Protein AF-H6QW34-F1 (afdb_monomer_lite)

Secondary structure (DSSP, 8-state):
-PPP------TT---S---THHHH--TTPPPPTTS--------PPP-

Structure (mmCIF, N/CA/C/O backbone):
data_AF-H6QW34-F1
#
_entry.id   AF-H6QW34-F1
#
loop_
_atom_site.group_PDB
_atom_site.id
_atom_site.type_symbol
_atom_site.label_atom_id
_atom_site.label_alt_id
_atom_site.label_comp_id
_atom_site.label_asym_id
_atom_site.label_entity_id
_atom_site.label_seq_id
_atom_site.pdbx_PDB_ins_code
_atom_site.Cartn_x
_atom_site.Cartn_y
_atom_site.Cartn_z
_atom_site.occupancy
_atom_site.B_iso_or_equiv
_atom_site.auth_seq_id
_atom_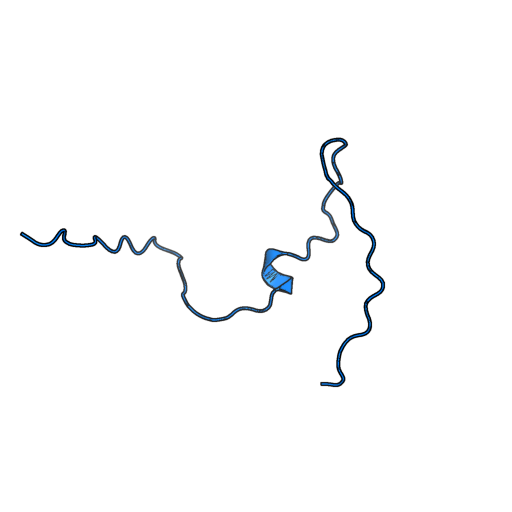site.auth_comp_id
_atom_site.auth_asym_id
_atom_site.auth_atom_id
_atom_site.pdbx_PDB_model_num
ATOM 1 N N . MET A 1 1 ? 16.040 41.455 1.269 1.00 58.72 1 MET A N 1
ATOM 2 C CA . MET A 1 1 ? 16.621 40.336 2.041 1.00 58.72 1 MET A CA 1
ATOM 3 C C . MET A 1 1 ? 15.877 39.085 1.614 1.00 58.72 1 MET A C 1
ATOM 5 O O . MET A 1 1 ? 14.689 38.996 1.894 1.00 58.72 1 MET A O 1
ATOM 9 N N . SER A 1 2 ? 16.502 38.202 0.835 1.00 52.00 2 SER A N 1
ATOM 10 C CA . SER A 1 2 ? 15.870 36.936 0.440 1.00 52.00 2 SER A CA 1
ATOM 11 C C . SER A 1 2 ? 15.748 36.033 1.669 1.00 52.00 2 SER A C 1
ATOM 13 O O . SER A 1 2 ? 16.715 35.964 2.431 1.00 52.00 2 SER A O 1
ATOM 15 N N . PRO A 1 3 ? 14.612 35.356 1.901 1.00 67.19 3 PRO A N 1
ATOM 16 C CA . PRO A 1 3 ? 14.532 34.387 2.983 1.00 67.19 3 PRO A CA 1
ATOM 17 C C . PRO A 1 3 ? 15.532 33.256 2.708 1.00 67.19 3 PRO A C 1
ATOM 19 O O . PRO A 1 3 ? 15.531 32.663 1.629 1.00 67.19 3 PRO A O 1
ATOM 22 N N . GLN A 1 4 ? 16.426 32.995 3.661 1.00 63.88 4 GLN A N 1
ATOM 23 C CA . GLN A 1 4 ? 17.304 31.830 3.624 1.00 63.88 4 GLN A CA 1
ATOM 24 C C . GLN A 1 4 ? 16.464 30.588 3.935 1.00 63.88 4 GLN A C 1
ATOM 26 O O . GLN A 1 4 ? 15.903 30.468 5.021 1.00 63.88 4 GLN A O 1
ATOM 31 N N . THR A 1 5 ? 16.358 29.669 2.977 1.00 70.75 5 THR A N 1
ATOM 32 C CA . THR A 1 5 ? 15.749 28.355 3.203 1.00 70.75 5 THR A CA 1
ATOM 33 C C . THR A 1 5 ? 16.686 27.517 4.070 1.00 70.75 5 THR A C 1
ATOM 35 O O . THR A 1 5 ? 17.737 27.069 3.610 1.00 70.75 5 THR A O 1
ATOM 38 N N . GLU A 1 6 ? 16.313 27.282 5.325 1.00 66.06 6 GLU A N 1
ATOM 39 C CA . GLU A 1 6 ? 17.030 26.352 6.196 1.00 66.06 6 GLU A CA 1
ATOM 40 C C . GLU A 1 6 ? 16.733 24.907 5.776 1.00 66.06 6 GLU A C 1
ATOM 42 O O . GLU A 1 6 ? 15.621 24.401 5.937 1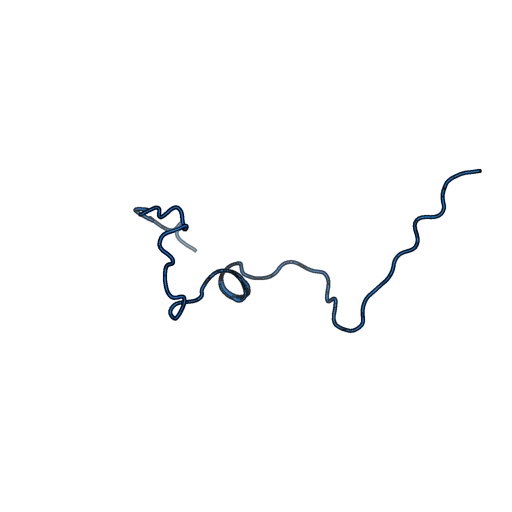.00 66.06 6 GLU A O 1
ATOM 47 N N . THR A 1 7 ? 17.735 24.212 5.238 1.00 68.06 7 THR A N 1
ATOM 48 C CA . THR A 1 7 ? 17.623 22.778 4.946 1.00 68.06 7 THR A CA 1
ATOM 49 C C . THR A 1 7 ? 17.911 21.990 6.223 1.00 68.06 7 THR A C 1
ATOM 51 O O . THR A 1 7 ? 19.064 21.716 6.550 1.00 68.06 7 THR A O 1
ATOM 54 N N . LYS A 1 8 ? 16.864 21.615 6.966 1.00 67.69 8 LYS A N 1
ATOM 55 C CA . LYS A 1 8 ? 16.980 20.677 8.093 1.00 67.69 8 LYS A CA 1
ATOM 56 C C . LYS A 1 8 ? 17.064 19.247 7.559 1.00 67.69 8 LYS A C 1
ATOM 58 O O . LYS A 1 8 ? 16.053 18.566 7.420 1.00 67.69 8 LYS A O 1
ATOM 63 N N . ALA A 1 9 ? 18.273 18.789 7.243 1.00 65.50 9 ALA A N 1
ATOM 64 C CA . ALA A 1 9 ? 18.517 17.373 6.994 1.00 65.50 9 ALA A CA 1
ATOM 65 C C . ALA A 1 9 ? 18.355 16.605 8.318 1.00 65.50 9 ALA A C 1
ATOM 67 O O . ALA A 1 9 ? 19.217 16.661 9.193 1.00 65.50 9 ALA A O 1
ATOM 68 N N . SER A 1 10 ? 17.222 15.927 8.500 1.00 75.50 10 SER A N 1
ATOM 69 C CA . SER A 1 10 ? 17.009 15.040 9.644 1.00 75.50 10 SER A CA 1
ATOM 70 C C . SER A 1 10 ? 17.916 13.812 9.536 1.00 75.50 10 SER A C 1
ATOM 72 O O . SER A 1 10 ? 18.038 13.221 8.458 1.00 75.50 10 SER A O 1
ATOM 74 N N . VAL A 1 11 ? 18.510 13.388 10.654 1.00 69.88 11 VAL A N 1
ATOM 75 C CA . VAL A 1 11 ? 19.278 12.136 10.738 1.00 69.88 11 VAL A CA 1
ATOM 76 C C . VAL A 1 11 ? 18.374 10.979 10.288 1.00 69.88 11 VAL A C 1
ATOM 78 O O . VAL A 1 11 ? 17.328 10.747 10.885 1.00 69.88 11 VAL A O 1
ATOM 81 N N . GLY A 1 12 ? 18.739 10.300 9.194 1.00 76.06 12 GLY A N 1
ATOM 82 C CA . GLY A 1 12 ? 17.958 9.202 8.600 1.00 76.06 12 GLY A CA 1
ATOM 83 C C . GLY A 1 12 ? 17.220 9.531 7.293 1.00 76.06 12 GLY A C 1
ATOM 84 O O . GLY A 1 12 ? 16.705 8.617 6.646 1.00 76.06 12 GLY A O 1
ATOM 85 N N . PHE A 1 13 ? 17.201 10.791 6.838 1.00 84.44 13 PHE A N 1
ATOM 86 C CA . PHE A 1 13 ? 16.651 11.125 5.520 1.00 84.44 13 PHE A CA 1
ATOM 87 C C . PHE A 1 13 ? 17.652 10.790 4.405 1.00 84.44 13 PHE A C 1
ATOM 89 O O . PHE A 1 13 ? 18.680 11.447 4.249 1.00 84.44 13 PHE A O 1
ATOM 96 N N . LYS A 1 14 ? 17.335 9.767 3.605 1.00 83.31 14 LYS A N 1
ATOM 97 C CA . LYS A 1 14 ? 18.078 9.407 2.389 1.00 83.31 14 LYS A CA 1
ATOM 98 C C . LYS A 1 14 ? 17.252 9.769 1.158 1.00 83.31 14 LYS A C 1
ATOM 100 O O . LYS A 1 14 ? 16.237 9.119 0.895 1.00 83.31 14 LYS A O 1
ATOM 105 N N . ALA A 1 15 ? 17.707 10.785 0.426 1.00 87.06 15 ALA A N 1
ATOM 106 C CA . ALA A 1 15 ? 17.131 11.199 -0.850 1.00 87.06 15 ALA A CA 1
ATOM 107 C C . ALA A 1 15 ? 17.366 10.146 -1.954 1.00 87.06 15 ALA A C 1
ATOM 109 O O . ALA A 1 15 ? 18.297 9.343 -1.868 1.00 87.06 15 ALA A O 1
ATOM 110 N N . GLY A 1 16 ? 16.521 10.164 -2.988 1.00 91.88 16 GLY A N 1
ATOM 111 C CA . GLY A 1 16 ? 16.578 9.252 -4.137 1.00 91.88 16 GLY A CA 1
ATOM 112 C C . GLY A 1 16 ? 15.232 8.591 -4.445 1.00 91.88 16 GLY A C 1
ATOM 113 O O . GLY A 1 16 ? 14.288 8.687 -3.660 1.00 91.88 16 GLY A O 1
ATOM 114 N N . VAL A 1 17 ? 15.153 7.917 -5.594 1.00 93.88 17 VAL A N 1
ATOM 115 C CA . VAL A 1 17 ? 13.982 7.122 -5.992 1.00 93.88 17 VAL A CA 1
ATOM 116 C C . VAL A 1 17 ? 14.000 5.789 -5.247 1.00 93.88 17 VAL A C 1
ATOM 118 O O . VAL A 1 17 ? 15.052 5.170 -5.089 1.00 93.88 17 VAL A O 1
AT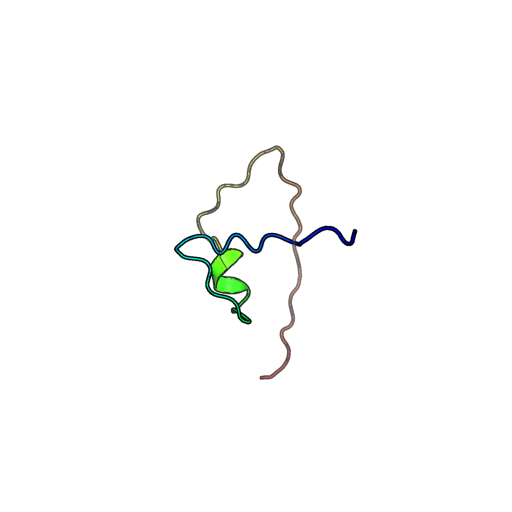OM 121 N N . LYS A 1 18 ? 12.831 5.354 -4.779 1.00 92.88 18 LYS A N 1
ATOM 122 C CA . LYS A 1 18 ? 12.629 4.065 -4.114 1.00 92.88 18 LYS A CA 1
ATOM 123 C C . LYS A 1 18 ? 11.467 3.341 -4.775 1.00 92.88 18 LYS A C 1
ATOM 125 O O . LYS A 1 18 ? 10.571 3.980 -5.323 1.00 92.88 18 LYS A O 1
ATOM 130 N N . GLU A 1 19 ? 11.474 2.017 -4.699 1.00 94.19 19 GLU A N 1
ATOM 131 C CA . GLU A 1 19 ? 10.328 1.231 -5.140 1.00 94.19 19 GLU A CA 1
ATOM 132 C C . GLU A 1 19 ? 9.112 1.533 -4.259 1.00 94.19 19 GLU A C 1
ATOM 134 O O . GLU A 1 19 ? 9.199 1.536 -3.031 1.00 94.19 19 GLU A O 1
ATOM 139 N N . TYR A 1 20 ? 7.960 1.738 -4.895 1.00 92.38 20 TYR A N 1
ATOM 140 C CA . TYR A 1 20 ? 6.699 2.064 -4.225 1.00 92.38 20 TYR A CA 1
ATOM 141 C C . TYR A 1 20 ? 6.293 1.004 -3.184 1.00 92.38 20 TYR A C 1
ATOM 143 O O . TYR A 1 20 ? 5.759 1.317 -2.120 1.00 92.38 20 TYR A O 1
ATOM 151 N N . LYS A 1 21 ? 6.615 -0.267 -3.453 1.00 92.69 21 LYS A N 1
ATOM 152 C CA . LYS A 1 21 ? 6.309 -1.393 -2.566 1.00 92.69 21 LYS A CA 1
ATOM 153 C C . LYS A 1 21 ? 6.897 -1.222 -1.161 1.00 92.69 21 LYS A C 1
ATOM 155 O O . LYS A 1 21 ? 6.246 -1.629 -0.207 1.00 92.69 21 LYS A O 1
ATOM 160 N N . LEU A 1 22 ? 8.076 -0.605 -1.017 1.00 92.75 22 LEU A N 1
ATOM 161 C CA . LEU A 1 22 ? 8.735 -0.475 0.290 1.00 92.75 22 LEU A CA 1
ATOM 162 C C . LEU A 1 22 ? 7.912 0.316 1.311 1.00 92.75 22 LEU A C 1
ATOM 164 O O . LEU A 1 22 ? 8.082 0.105 2.507 1.00 92.75 22 LEU A O 1
ATOM 168 N N . THR A 1 23 ? 7.076 1.247 0.857 1.00 93.38 23 THR A N 1
ATOM 169 C CA . THR A 1 23 ? 6.333 2.149 1.748 1.00 93.38 23 THR A CA 1
ATOM 170 C C . THR A 1 23 ? 4.827 1.949 1.695 1.00 93.38 23 THR A C 1
ATOM 172 O O . THR A 1 23 ? 4.150 2.324 2.644 1.00 93.38 23 THR A O 1
ATOM 175 N N . TYR A 1 24 ? 4.296 1.379 0.609 1.00 95.19 24 TYR A N 1
ATOM 176 C CA . TYR A 1 24 ? 2.851 1.310 0.370 1.00 95.19 24 TYR A CA 1
ATOM 177 C C . TYR A 1 24 ? 2.286 -0.116 0.296 1.00 95.19 24 TYR A C 1
ATOM 179 O O . TYR A 1 24 ? 1.075 -0.270 0.168 1.00 95.19 24 TYR A O 1
ATOM 187 N N . TYR A 1 25 ? 3.119 -1.162 0.366 1.00 95.69 25 TYR A N 1
ATOM 188 C CA . TYR A 1 25 ? 2.637 -2.544 0.418 1.00 95.69 25 TYR A CA 1
ATOM 189 C C . TYR A 1 25 ? 2.740 -3.098 1.833 1.00 95.69 25 TYR A C 1
ATOM 191 O O . TYR A 1 25 ? 3.787 -3.580 2.261 1.00 95.69 25 TYR A O 1
ATOM 199 N N . THR A 1 26 ? 1.621 -3.025 2.538 1.00 96.19 26 THR A N 1
ATOM 200 C CA . THR A 1 26 ? 1.458 -3.516 3.905 1.00 96.19 26 THR A CA 1
ATOM 201 C C . THR A 1 26 ? 0.399 -4.620 3.907 1.00 96.19 26 THR A C 1
ATOM 203 O O . THR A 1 26 ? -0.780 -4.316 4.104 1.00 96.19 26 THR A O 1
ATOM 206 N N . PRO A 1 27 ? 0.776 -5.882 3.625 1.00 95.44 27 PRO A N 1
ATOM 207 C CA . PRO A 1 27 ? -0.187 -6.980 3.534 1.00 95.44 27 PRO A CA 1
ATOM 208 C C . PRO A 1 27 ? -0.885 -7.285 4.867 1.00 95.44 27 PRO A C 1
ATOM 210 O O . PRO A 1 27 ? -1.965 -7.866 4.864 1.00 95.44 27 PRO A O 1
ATOM 213 N N . GLU A 1 28 ? -0.309 -6.853 5.988 1.00 97.62 28 GLU A N 1
ATOM 214 C CA . GLU A 1 28 ? -0.874 -6.979 7.333 1.00 97.62 28 GLU A CA 1
ATOM 215 C C . GLU A 1 28 ? -1.679 -5.744 7.779 1.00 97.62 28 GLU A C 1
ATOM 217 O O . GLU A 1 28 ? -2.055 -5.652 8.945 1.00 97.62 28 GLU A O 1
ATOM 222 N N . TYR A 1 29 ? -1.926 -4.763 6.900 1.00 96.44 29 TYR A N 1
ATOM 223 C CA . TYR A 1 29 ? -2.755 -3.610 7.262 1.00 96.44 29 TYR A CA 1
ATOM 224 C C . TYR A 1 29 ? -4.205 -4.038 7.510 1.00 96.44 29 TYR A C 1
ATOM 226 O O . TYR A 1 29 ? -4.880 -4.544 6.614 1.00 96.44 29 TYR A O 1
ATOM 234 N N . GLU A 1 30 ? -4.692 -3.781 8.721 1.00 98.06 30 GLU A N 1
ATOM 235 C CA . GLU A 1 30 ? -6.095 -3.968 9.076 1.00 98.06 30 GLU A CA 1
ATOM 236 C C . GLU A 1 30 ? -6.920 -2.778 8.576 1.00 98.06 30 GLU A C 1
ATOM 238 O O . GLU A 1 30 ? -6.691 -1.630 8.969 1.00 98.06 30 GLU A O 1
ATOM 243 N N . THR A 1 31 ? -7.890 -3.051 7.701 1.00 97.38 31 THR A N 1
ATOM 244 C CA . THR A 1 31 ? -8.810 -2.031 7.188 1.00 97.38 31 THR A CA 1
ATOM 245 C C . THR A 1 31 ? -9.665 -1.472 8.313 1.00 97.38 31 THR A C 1
ATOM 247 O O . THR A 1 31 ? -10.249 -2.233 9.086 1.00 97.38 31 THR A O 1
ATOM 250 N N . LYS A 1 32 ? -9.793 -0.150 8.368 1.00 98.00 32 LYS A N 1
ATOM 251 C CA . LYS A 1 32 ? -10.668 0.537 9.319 1.00 98.00 32 LYS A CA 1
ATOM 252 C C . LYS A 1 32 ? -11.986 0.893 8.649 1.00 98.00 32 LYS A C 1
ATOM 254 O O . LYS A 1 32 ? -12.019 1.178 7.456 1.00 98.00 32 LYS A O 1
ATOM 259 N N . ASP A 1 33 ? -13.051 0.999 9.436 1.00 98.12 33 ASP A N 1
ATOM 260 C CA . ASP A 1 33 ? -14.382 1.377 8.930 1.00 98.12 33 ASP A CA 1
ATOM 261 C C . ASP A 1 33 ? -14.421 2.782 8.306 1.00 98.12 33 ASP A C 1
ATOM 263 O O . ASP A 1 33 ? -15.312 3.110 7.527 1.00 98.12 33 ASP A O 1
ATOM 267 N N . THR A 1 34 ? -13.446 3.627 8.648 1.00 98.25 34 THR A N 1
ATOM 268 C CA . THR A 1 34 ? -13.294 4.980 8.100 1.00 98.25 34 THR A CA 1
ATOM 269 C C . THR A 1 34 ? -12.493 5.028 6.803 1.00 98.25 34 THR A C 1
ATOM 271 O O . THR A 1 34 ? -12.373 6.099 6.207 1.00 98.25 34 THR A O 1
ATOM 274 N N . ASP A 1 35 ? -11.894 3.912 6.391 1.00 98.06 35 ASP A N 1
ATOM 275 C CA . ASP A 1 35 ? -11.062 3.870 5.198 1.00 98.06 35 ASP A CA 1
ATOM 276 C C . ASP A 1 35 ? -11.932 3.838 3.941 1.00 98.06 35 ASP A C 1
ATOM 278 O O . ASP A 1 35 ? -12.971 3.181 3.871 1.00 98.06 35 ASP A O 1
ATOM 282 N N . ILE A 1 36 ? -11.473 4.527 2.899 1.00 98.19 36 ILE A N 1
ATOM 283 C CA . ILE A 1 36 ? -12.069 4.420 1.570 1.00 98.19 36 ILE A CA 1
ATOM 284 C C . ILE A 1 36 ? -11.343 3.297 0.833 1.00 98.19 36 ILE A C 1
ATOM 286 O O . ILE A 1 36 ? -10.157 3.412 0.524 1.00 98.19 36 ILE A O 1
ATOM 290 N N . LEU A 1 37 ? -12.063 2.214 0.546 1.00 97.62 37 LEU A N 1
ATOM 291 C CA . LEU A 1 37 ? -11.515 1.039 -0.126 1.00 97.62 37 LEU A CA 1
ATOM 292 C C . LEU A 1 37 ? -11.739 1.109 -1.638 1.00 97.62 37 LEU A C 1
ATOM 294 O O . LEU A 1 37 ? -12.811 1.483 -2.113 1.00 97.62 37 LEU A O 1
ATOM 298 N N . ALA A 1 38 ? -10.728 0.696 -2.399 1.00 97.44 38 ALA A N 1
ATOM 299 C CA . ALA A 1 38 ? -10.797 0.572 -3.848 1.00 97.44 38 ALA A CA 1
ATOM 300 C C . ALA A 1 38 ? -10.231 -0.782 -4.288 1.00 97.44 38 ALA A C 1
ATOM 302 O O . ALA A 1 38 ? -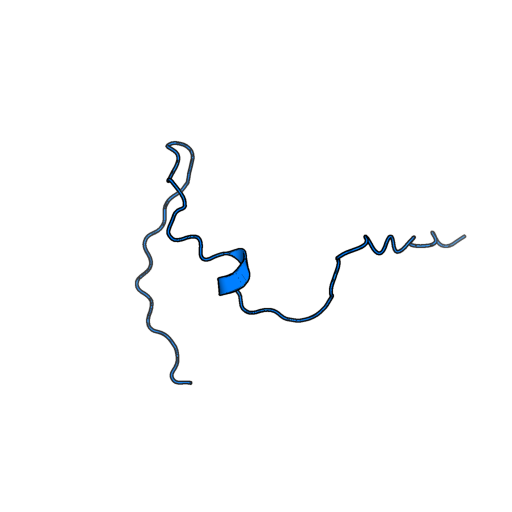9.171 -1.204 -3.829 1.00 97.44 38 ALA A O 1
ATOM 303 N N . 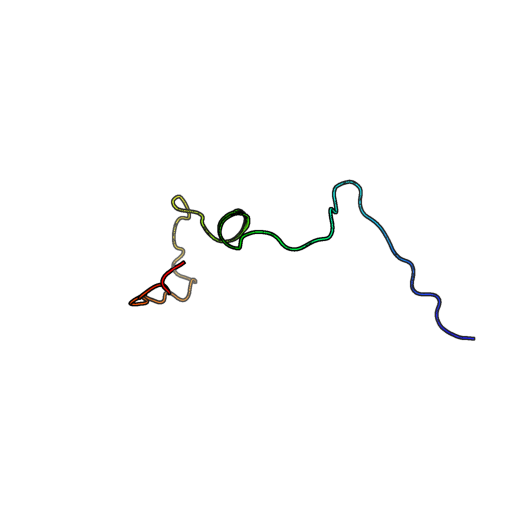ALA A 1 39 ? -10.932 -1.452 -5.202 1.00 97.38 39 ALA A N 1
ATOM 304 C CA . ALA A 1 39 ? -10.492 -2.700 -5.811 1.00 97.38 39 ALA A CA 1
ATOM 305 C C . ALA A 1 39 ? -10.084 -2.436 -7.264 1.00 97.38 39 ALA A C 1
ATOM 3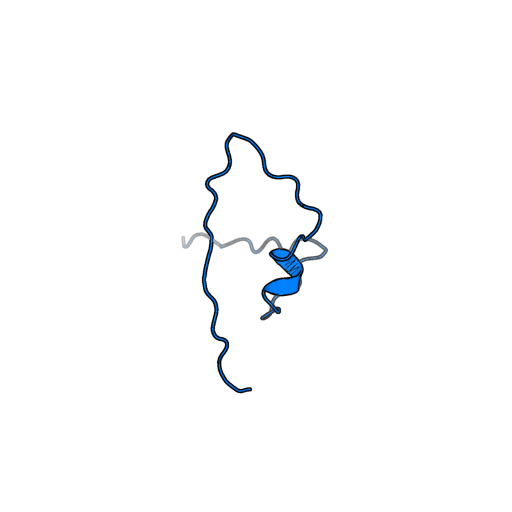07 O O . ALA A 1 39 ? -10.902 -2.021 -8.085 1.00 97.38 39 ALA A O 1
ATOM 308 N N . PHE A 1 40 ? -8.814 -2.678 -7.587 1.00 96.75 40 PHE A N 1
ATOM 309 C CA . PHE A 1 40 ? -8.267 -2.437 -8.920 1.00 96.75 40 PHE A CA 1
ATOM 310 C C . PHE A 1 40 ? -8.001 -3.752 -9.650 1.00 96.75 40 PHE A C 1
ATOM 312 O O . PHE A 1 40 ? -7.360 -4.655 -9.116 1.00 96.75 40 PHE A O 1
ATOM 319 N N . ARG A 1 41 ? -8.417 -3.835 -10.919 1.00 98.12 41 ARG A N 1
ATOM 320 C CA . ARG A 1 41 ? -7.887 -4.837 -11.850 1.00 98.12 41 ARG A CA 1
ATOM 321 C C . ARG A 1 41 ? -6.576 -4.307 -12.422 1.00 98.12 41 ARG A C 1
ATOM 323 O O . ARG A 1 41 ? -6.589 -3.377 -13.223 1.00 98.12 41 ARG A O 1
ATOM 330 N N . VAL A 1 42 ? -5.458 -4.906 -12.031 1.00 95.50 42 VAL A N 1
ATOM 331 C CA . VAL A 1 42 ? -4.124 -4.503 -12.497 1.00 95.50 42 VAL A CA 1
ATOM 332 C C . VAL A 1 42 ? -3.657 -5.435 -13.616 1.00 95.50 42 VAL A C 1
ATOM 334 O O . VAL A 1 42 ? -3.722 -6.652 -13.475 1.00 95.50 42 VAL A O 1
ATOM 337 N N . THR A 1 43 ? -3.175 -4.866 -14.724 1.00 97.75 43 THR A N 1
ATOM 338 C CA . THR A 1 43 ? -2.395 -5.584 -15.748 1.00 97.75 43 THR A CA 1
ATOM 339 C C . THR A 1 43 ? -1.038 -4.884 -15.849 1.00 97.75 43 THR A C 1
ATOM 341 O O . THR A 1 43 ? -0.997 -3.762 -16.355 1.00 97.75 43 THR A O 1
ATOM 344 N N . PRO A 1 44 ? 0.044 -5.455 -15.290 1.00 95.56 44 PRO A N 1
ATOM 345 C CA . PRO A 1 44 ? 1.349 -4.804 -15.289 1.00 95.56 44 PRO A CA 1
ATOM 346 C C . PRO A 1 44 ? 1.931 -4.742 -16.703 1.00 95.56 44 PRO A C 1
ATOM 348 O O . PRO A 1 44 ? 1.623 -5.582 -17.549 1.00 95.56 44 PRO A O 1
ATOM 351 N N . GLN A 1 45 ? 2.796 -3.757 -16.942 1.00 96.62 45 GLN A N 1
ATOM 352 C CA . GLN A 1 45 ? 3.582 -3.723 -18.170 1.00 96.62 45 GLN A CA 1
ATOM 353 C C . GLN A 1 45 ? 4.583 -4.890 -18.187 1.00 96.62 45 GLN A C 1
ATOM 355 O O . GLN A 1 45 ? 5.092 -5.261 -17.123 1.00 96.62 45 GLN A O 1
ATOM 360 N N . PRO A 1 46 ? 4.892 -5.460 -19.366 1.00 94.06 46 PRO A N 1
ATOM 361 C CA . PRO A 1 46 ? 6.085 -6.280 -19.536 1.00 94.06 46 PRO A CA 1
ATOM 362 C C . PRO A 1 46 ? 7.327 -5.482 -19.114 1.00 94.06 46 PRO A C 1
ATOM 364 O O . PRO A 1 46 ? 7.374 -4.272 -19.340 1.00 94.06 46 PRO A O 1
ATOM 367 N N . GLY A 1 47 ? 8.278 -6.159 -18.466 1.00 89.94 47 GLY A N 1
ATOM 368 C CA . GLY A 1 47 ? 9.489 -5.546 -17.906 1.00 89.94 47 GLY A CA 1
ATOM 369 C C . GLY A 1 47 ? 10.420 -4.946 -18.947 1.00 89.94 47 GLY A C 1
ATOM 370 O O . GLY A 1 47 ? 10.541 -5.547 -20.038 1.00 89.94 47 GLY A O 1
#

InterPro domains:
  IPR033966 RuBisCO [PTHR42704] (1-47)
  IPR036422 RuBisCO large subunit, N-terminal domain superfamily [G3DSA:3.30.70.150] (8-47)
  IPR036422 RuBisCO large subunit, N-terminal domain superfamily [SSF54966] (9-47)

Sequence (47 aa):
MSPQTETKASVGFKAGVKEYKLTYYTPEYETKDTDILAAFRVTPQPG

pLDDT: mean 87.65, std 13.04, range [52.0, 98.25]

Organism: NCBI:txid540762

Foldseek 3Di:
DDDDDDDPPDVPDDDDDDDPCVPPVDVPDDDDPPDDDDDDDDDDDDD

Radius of gyration: 18.62 Å; chains: 1; bounding box: 34×47×30 Å